Protein AF-A0A2S2P9T4-F1 (afdb_monomer)

Solvent-accessible surface area (backbone atoms only — not comparable to full-atom values): 10355 Å² total; per-residue (Å²): 136,84,82,76,78,84,79,80,84,85,66,101,60,76,94,64,85,87,54,81,84,74,54,75,69,66,64,43,28,42,32,41,39,32,54,39,72,50,50,90,83,42,81,60,51,51,54,50,52,41,50,53,49,50,52,50,52,51,50,48,38,66,74,74,44,70,90,61,71,75,31,76,45,77,42,59,48,75,34,62,81,75,55,80,90,73,77,61,57,67,70,74,70,52,64,92,85,44,64,69,57,49,50,45,45,74,45,49,50,47,65,51,54,38,49,73,30,46,78,43,22,46,53,51,47,49,32,38,52,51,49,53,52,50,56,49,50,60,48,46,71,75,42,72,98,62,81,55,48,81,47,80,47,52,35,71,57,27,36,53,50,51,49,28,62,75,71,68,59,74,64,102

Structure (mmCIF, N/CA/C/O backbone):
data_AF-A0A2S2P9T4-F1
#
_entry.id   AF-A0A2S2P9T4-F1
#
loop_
_atom_site.group_PDB
_atom_site.id
_atom_site.type_symbol
_atom_site.label_atom_id
_atom_site.label_alt_id
_atom_site.label_comp_id
_atom_site.label_asym_id
_atom_site.label_entity_id
_atom_site.label_seq_id
_atom_site.pdbx_PDB_ins_code
_atom_site.Cartn_x
_atom_site.Cartn_y
_atom_site.Cartn_z
_atom_site.occupancy
_atom_site.B_iso_or_equiv
_atom_site.auth_seq_id
_atom_site.auth_comp_id
_atom_site.auth_asym_id
_atom_site.auth_atom_id
_atom_site.pdbx_PDB_model_num
ATOM 1 N N . MET A 1 1 ? 18.310 24.431 56.015 1.00 38.72 1 MET A N 1
ATOM 2 C CA . MET A 1 1 ? 17.891 23.059 55.662 1.00 38.72 1 MET A CA 1
ATOM 3 C C . MET A 1 1 ? 16.984 23.167 54.445 1.00 38.72 1 MET A C 1
ATOM 5 O O . MET A 1 1 ? 15.869 23.649 54.578 1.00 38.72 1 MET A O 1
ATOM 9 N N . VAL A 1 2 ? 17.510 22.889 53.250 1.00 37.22 2 VAL A N 1
ATOM 10 C CA . VAL A 1 2 ? 16.774 23.024 51.981 1.00 37.22 2 VAL A CA 1
ATOM 11 C C . VAL A 1 2 ? 15.954 21.752 51.776 1.00 37.22 2 VAL A C 1
ATOM 13 O O . VAL A 1 2 ? 16.511 20.658 51.786 1.00 37.22 2 VAL A O 1
ATOM 16 N N . ILE A 1 3 ? 14.636 21.895 51.643 1.00 44.72 3 ILE A N 1
ATOM 17 C CA . ILE A 1 3 ? 13.719 20.789 51.351 1.00 44.72 3 ILE A CA 1
ATOM 18 C C . ILE A 1 3 ? 13.932 20.402 49.884 1.00 44.72 3 ILE A C 1
ATOM 20 O O . ILE A 1 3 ? 13.685 21.203 48.984 1.00 44.72 3 ILE A O 1
ATOM 24 N N . LEU A 1 4 ? 14.443 19.192 49.649 1.00 46.94 4 LEU A N 1
ATOM 25 C CA . LEU A 1 4 ? 14.606 18.630 48.311 1.00 46.94 4 LEU A CA 1
ATOM 26 C C . LEU A 1 4 ? 13.230 18.391 47.675 1.00 46.94 4 LEU A C 1
ATOM 28 O O . LEU A 1 4 ? 12.323 17.852 48.308 1.00 46.94 4 LEU A O 1
ATOM 32 N N . ALA A 1 5 ? 13.101 18.807 46.415 1.00 60.59 5 ALA A N 1
ATOM 33 C CA . ALA A 1 5 ? 11.922 18.613 45.584 1.00 60.59 5 ALA A CA 1
ATOM 34 C C . ALA A 1 5 ? 11.509 17.132 45.543 1.00 60.59 5 ALA A C 1
ATOM 36 O O . ALA A 1 5 ? 12.339 16.249 45.322 1.00 60.59 5 ALA A O 1
ATOM 37 N N . ALA A 1 6 ? 10.217 16.876 45.751 1.00 64.06 6 ALA A N 1
ATOM 38 C CA . ALA A 1 6 ? 9.628 15.547 45.689 1.00 64.06 6 ALA A CA 1
ATOM 39 C C . ALA A 1 6 ? 9.905 14.897 44.322 1.00 64.06 6 ALA A C 1
ATOM 41 O O . ALA A 1 6 ? 9.429 15.362 43.287 1.00 64.06 6 ALA A O 1
ATOM 42 N N . GLY A 1 7 ? 10.686 13.816 44.316 1.00 66.56 7 GLY A N 1
ATOM 43 C CA . GLY A 1 7 ? 10.846 12.971 43.137 1.00 66.56 7 GLY A CA 1
ATOM 44 C C . GLY A 1 7 ? 9.541 12.231 42.844 1.00 66.56 7 GLY A C 1
ATOM 45 O O . GLY A 1 7 ? 8.973 11.594 43.730 1.00 66.56 7 GLY A O 1
ATOM 46 N N . TYR A 1 8 ? 9.052 12.299 41.606 1.00 71.12 8 TYR A N 1
ATOM 47 C CA . TYR A 1 8 ? 7.880 11.529 41.190 1.00 71.12 8 TYR A CA 1
ATOM 48 C C . TYR A 1 8 ? 8.274 10.080 40.891 1.00 71.12 8 TYR A C 1
ATOM 50 O O . TYR A 1 8 ? 9.220 9.815 40.148 1.00 71.12 8 TYR A O 1
ATOM 58 N N . LYS A 1 9 ? 7.518 9.126 41.445 1.00 75.81 9 LYS A N 1
ATOM 59 C CA . LYS A 1 9 ? 7.684 7.696 41.163 1.00 75.81 9 LYS A CA 1
ATOM 60 C C . LYS A 1 9 ? 7.318 7.418 39.703 1.00 75.81 9 LYS A C 1
ATOM 62 O O . LYS A 1 9 ? 6.157 7.538 39.318 1.00 75.81 9 LYS A O 1
ATOM 67 N N . LEU A 1 10 ? 8.303 7.024 38.900 1.00 70.69 10 LEU A N 1
ATOM 68 C CA . LEU A 1 10 ? 8.067 6.506 37.555 1.00 70.69 10 LEU A CA 1
ATOM 69 C C . LEU A 1 10 ? 7.437 5.115 37.669 1.00 70.69 10 LEU A C 1
ATOM 71 O O . LEU A 1 10 ? 7.992 4.224 38.312 1.00 70.69 10 LEU A O 1
ATOM 75 N N . ILE A 1 11 ? 6.274 4.930 37.052 1.00 75.62 11 ILE A N 1
ATOM 76 C CA . ILE A 1 11 ? 5.590 3.637 36.976 1.00 75.62 11 ILE A CA 1
ATOM 77 C C . ILE A 1 11 ? 5.685 3.175 35.521 1.00 75.62 11 ILE A C 1
ATOM 79 O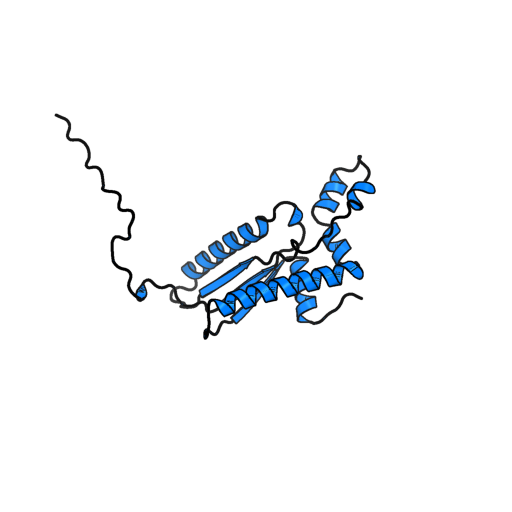 O . ILE A 1 11 ? 5.312 3.915 34.615 1.00 75.62 11 ILE A O 1
ATOM 83 N N . ARG A 1 12 ? 6.198 1.960 35.292 1.00 75.31 12 ARG A N 1
ATOM 84 C CA . ARG A 1 12 ? 6.285 1.319 33.963 1.00 75.31 12 ARG A CA 1
ATOM 85 C C . ARG A 1 12 ? 4.977 0.612 33.563 1.00 75.31 12 ARG A C 1
ATOM 87 O O . ARG A 1 12 ? 5.012 -0.392 32.862 1.00 75.31 12 ARG A O 1
ATOM 94 N N . SER A 1 13 ? 3.840 1.132 34.016 1.00 77.19 13 SER A N 1
ATOM 95 C CA . SER A 1 13 ? 2.514 0.550 33.796 1.00 77.19 13 SER A CA 1
ATOM 96 C C . SER A 1 13 ? 1.479 1.653 33.605 1.00 77.19 13 SER A C 1
ATOM 98 O O . SER A 1 13 ? 1.686 2.791 34.039 1.00 77.19 13 SER A O 1
ATOM 100 N N . TYR A 1 14 ? 0.356 1.311 32.974 1.00 76.94 14 TYR A N 1
ATOM 101 C CA . TYR A 1 14 ? -0.803 2.196 32.907 1.00 76.94 14 TYR A CA 1
ATOM 102 C C . TYR A 1 14 ? -1.340 2.470 34.316 1.00 76.94 14 TYR A C 1
ATOM 104 O O . TYR A 1 14 ? -1.278 1.616 35.198 1.00 76.94 14 TYR A O 1
ATOM 112 N N . LYS A 1 15 ? -1.817 3.698 34.543 1.00 81.12 15 LYS A N 1
ATOM 113 C CA . LYS A 1 15 ? -2.322 4.136 35.856 1.00 81.12 15 LYS A CA 1
ATOM 114 C C . LYS A 1 15 ? -3.704 3.569 36.186 1.00 81.12 15 LYS A C 1
ATOM 116 O O . LYS A 1 15 ? -4.113 3.628 37.339 1.00 81.12 15 LYS A O 1
ATOM 121 N N . THR A 1 16 ? -4.413 3.084 35.176 1.00 85.94 16 THR A N 1
ATOM 122 C CA . THR A 1 16 ? -5.783 2.582 35.251 1.00 85.94 16 THR A CA 1
ATOM 123 C C . THR A 1 16 ? -5.883 1.305 34.435 1.00 85.94 16 THR A C 1
ATOM 125 O O . THR A 1 16 ? -5.179 1.161 33.431 1.00 85.94 16 THR A O 1
ATOM 128 N N . ASP A 1 17 ? -6.765 0.408 34.862 1.00 87.88 17 ASP A N 1
ATOM 129 C CA . ASP A 1 17 ? -7.081 -0.796 34.104 1.00 87.88 17 ASP A CA 1
ATOM 130 C C . ASP A 1 17 ? -7.744 -0.425 32.776 1.00 87.88 17 ASP A C 1
ATOM 132 O O . ASP A 1 17 ? -8.543 0.514 32.702 1.00 87.88 17 ASP A O 1
ATOM 136 N N . ALA A 1 18 ? -7.386 -1.162 31.727 1.00 86.56 18 ALA A N 1
ATOM 137 C CA . ALA A 1 18 ? -8.001 -1.004 30.421 1.00 86.56 18 ALA A CA 1
ATOM 138 C C . ALA A 1 18 ? -9.434 -1.556 30.443 1.00 86.56 18 ALA A C 1
ATOM 140 O O . ALA A 1 18 ? -9.707 -2.587 31.059 1.00 86.56 18 ALA A O 1
ATOM 141 N N . ASN A 1 19 ? -10.341 -0.892 29.740 1.00 89.44 19 ASN A N 1
ATOM 142 C CA . ASN A 1 19 ? -11.707 -1.347 29.508 1.00 89.44 19 ASN A CA 1
ATOM 143 C C . ASN A 1 19 ? -12.010 -1.382 28.001 1.00 89.44 19 ASN A C 1
ATOM 145 O O . ASN A 1 19 ? -11.242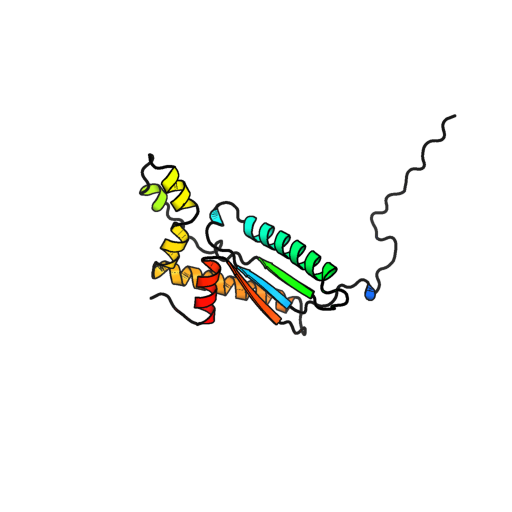 -0.876 27.185 1.00 89.44 19 ASN A O 1
ATOM 149 N N . GLU A 1 20 ? -13.143 -1.968 27.609 1.00 82.81 20 GLU A N 1
ATOM 150 C CA . GLU A 1 20 ? -13.497 -2.131 26.189 1.00 82.81 20 GLU A CA 1
ATOM 151 C C . GLU A 1 20 ? -13.568 -0.810 25.410 1.00 82.81 20 GLU A C 1
ATOM 153 O O . GLU A 1 20 ? -13.294 -0.792 24.211 1.00 82.81 20 GLU A O 1
ATOM 158 N N . LYS A 1 21 ? -13.867 0.312 26.078 1.00 82.38 21 LYS A N 1
ATOM 159 C CA . LYS A 1 21 ? -13.939 1.636 25.441 1.00 82.38 21 LYS A CA 1
ATOM 160 C C . LYS A 1 21 ? -12.564 2.206 25.089 1.00 82.38 21 LYS A C 1
ATOM 162 O O . LYS A 1 21 ? -12.498 3.173 24.337 1.00 82.38 21 LYS A O 1
ATOM 167 N N . ASP A 1 22 ? -11.483 1.618 25.605 1.00 85.12 22 ASP A N 1
ATOM 168 C CA . ASP A 1 22 ? -10.113 1.999 25.248 1.00 85.12 22 ASP A CA 1
ATOM 169 C C . ASP A 1 22 ? -9.687 1.398 23.896 1.00 85.12 22 ASP A C 1
ATOM 171 O O . ASP A 1 22 ? -8.663 1.791 23.326 1.00 85.12 22 ASP A O 1
ATOM 175 N N . LYS A 1 23 ? -10.469 0.449 23.356 1.00 85.69 23 LYS A N 1
ATOM 176 C CA . LYS A 1 23 ? -10.234 -0.135 22.035 1.00 85.69 23 LYS A CA 1
ATOM 177 C C . LYS A 1 23 ? -10.490 0.918 20.952 1.00 85.69 23 LYS A C 1
ATOM 179 O O . LYS A 1 23 ? -11.491 1.628 20.959 1.00 85.69 23 LYS A O 1
ATOM 184 N N . LEU A 1 24 ? -9.596 0.981 19.966 1.00 85.69 24 LEU A N 1
ATOM 185 C CA . LEU A 1 24 ? -9.861 1.720 18.733 1.00 85.69 24 LEU A CA 1
ATOM 186 C C . LEU A 1 24 ? -11.011 1.067 17.962 1.00 85.69 24 LEU A C 1
ATOM 188 O O . LEU A 1 24 ? -11.132 -0.158 17.947 1.00 85.69 24 LEU A O 1
ATOM 192 N N . ASN A 1 25 ? -11.772 1.879 17.232 1.00 88.44 25 ASN A N 1
ATOM 193 C CA . ASN A 1 25 ? -12.772 1.368 16.299 1.00 88.44 25 ASN A CA 1
ATOM 194 C C . ASN A 1 25 ? -12.161 0.362 15.317 1.00 88.44 25 ASN A C 1
ATOM 196 O O . ASN A 1 25 ? -10.980 0.461 14.936 1.00 88.44 25 ASN A O 1
ATOM 200 N N . ASP A 1 26 ? -12.995 -0.575 14.879 1.00 90.56 26 ASP A N 1
ATOM 201 C CA . ASP A 1 26 ? -12.604 -1.561 13.884 1.00 90.56 26 ASP A CA 1
ATOM 202 C C . ASP A 1 26 ? -12.276 -0.895 12.543 1.00 90.56 26 ASP A C 1
ATOM 204 O O . ASP A 1 26 ? -12.715 0.214 12.217 1.00 90.56 26 ASP A O 1
ATOM 208 N N . ILE A 1 27 ? -11.415 -1.552 11.770 1.00 93.50 27 ILE A N 1
ATOM 209 C CA . ILE A 1 27 ? -10.879 -0.987 10.534 1.00 93.50 27 ILE A CA 1
ATOM 210 C C . ILE A 1 27 ? -11.937 -1.106 9.449 1.00 93.50 27 ILE A C 1
ATOM 212 O O . ILE A 1 27 ? -12.232 -2.182 8.959 1.00 93.50 27 ILE A O 1
ATOM 216 N N . THR A 1 28 ? -12.502 0.018 9.042 1.00 94.88 28 THR A N 1
ATOM 217 C CA . THR A 1 28 ? -13.550 0.045 8.011 1.00 94.88 28 THR A CA 1
ATOM 218 C C . THR A 1 28 ? -12.995 0.071 6.583 1.00 94.88 28 THR A C 1
ATOM 220 O O . THR A 1 28 ? -13.712 -0.258 5.640 1.00 94.88 28 THR A O 1
ATOM 223 N N . HIS A 1 29 ? -11.746 0.518 6.408 1.00 96.12 29 HIS A N 1
ATOM 224 C CA . HIS A 1 29 ? -11.132 0.727 5.097 1.00 96.12 29 HIS A CA 1
ATOM 225 C C . HIS A 1 29 ? -9.643 0.364 5.124 1.00 96.12 29 HIS A C 1
ATOM 227 O O . HIS A 1 29 ? -8.893 0.854 5.968 1.00 96.12 29 HIS A O 1
ATOM 233 N N . LEU A 1 30 ? -9.210 -0.445 4.167 1.00 96.88 30 LEU A N 1
ATOM 234 C CA . LEU A 1 30 ? -7.816 -0.757 3.887 1.00 96.88 30 LEU A CA 1
ATOM 235 C C . LEU A 1 30 ? -7.375 0.008 2.637 1.00 96.88 30 LEU A C 1
ATOM 237 O O . LEU A 1 30 ? -8.029 -0.059 1.598 1.00 96.88 30 LEU A O 1
ATOM 241 N N . VAL A 1 31 ? -6.270 0.742 2.732 1.00 97.88 31 VAL A N 1
ATOM 242 C CA . VAL A 1 31 ? -5.734 1.549 1.634 1.00 97.88 31 VAL A CA 1
ATOM 243 C C . VAL A 1 31 ? -4.296 1.139 1.339 1.00 97.88 31 VAL A C 1
ATOM 245 O O . VAL A 1 31 ? -3.408 1.278 2.182 1.00 97.88 31 VAL A O 1
ATOM 248 N N . PHE A 1 32 ? -4.056 0.671 0.120 1.00 97.81 32 PHE A N 1
ATOM 249 C CA . PHE A 1 32 ? -2.725 0.340 -0.378 1.00 97.81 32 PHE A CA 1
ATOM 250 C C . PHE A 1 32 ? -2.081 1.562 -1.035 1.00 97.81 32 PHE A C 1
ATOM 252 O O . PHE A 1 32 ? -2.640 2.120 -1.978 1.00 97.81 32 PHE A O 1
ATOM 259 N N . LEU A 1 33 ? -0.912 1.983 -0.544 1.00 96.12 33 LEU A N 1
ATOM 260 C CA . LEU A 1 33 ? -0.131 3.081 -1.113 1.00 96.12 33 LEU A CA 1
ATOM 261 C C . LEU A 1 33 ? 0.976 2.540 -2.007 1.00 96.12 33 LEU A C 1
ATOM 263 O O . LEU A 1 33 ? 1.982 2.017 -1.527 1.00 96.12 33 LEU A O 1
ATOM 267 N N . ILE A 1 34 ? 0.805 2.732 -3.307 1.00 94.50 34 ILE A N 1
ATOM 268 C CA . ILE A 1 34 ? 1.719 2.255 -4.336 1.00 94.50 34 ILE A CA 1
ATOM 269 C C . ILE A 1 34 ? 2.599 3.421 -4.775 1.00 94.50 34 ILE A C 1
ATOM 271 O O . ILE A 1 34 ? 2.130 4.434 -5.308 1.00 94.50 34 ILE A O 1
ATOM 275 N N . HIS A 1 35 ? 3.898 3.293 -4.522 1.00 89.50 35 HIS A N 1
ATOM 276 C CA . HIS A 1 35 ? 4.862 4.313 -4.908 1.00 89.50 35 HIS A CA 1
ATOM 277 C C . HIS A 1 35 ? 5.114 4.324 -6.422 1.00 89.50 35 HIS A C 1
ATOM 279 O O . HIS A 1 35 ? 4.938 3.323 -7.117 1.00 89.50 35 HIS A O 1
ATOM 285 N N . GLY A 1 36 ? 5.585 5.472 -6.911 1.00 82.31 36 GLY A N 1
ATOM 286 C CA . GLY A 1 36 ? 6.099 5.622 -8.271 1.00 82.31 36 GLY A CA 1
ATOM 287 C C . GLY A 1 36 ? 7.574 5.241 -8.394 1.00 82.31 36 GLY A C 1
ATOM 288 O O . GLY A 1 36 ? 8.130 4.525 -7.567 1.00 82.31 36 GLY A O 1
ATOM 289 N N . ILE A 1 37 ? 8.225 5.763 -9.425 1.00 70.50 37 ILE A N 1
ATOM 290 C CA . ILE A 1 37 ? 9.627 5.482 -9.748 1.00 70.50 37 ILE A CA 1
ATOM 291 C C . ILE A 1 37 ? 10.604 6.137 -8.756 1.00 70.50 37 ILE A C 1
ATOM 293 O O . ILE A 1 37 ? 10.292 7.165 -8.155 1.00 70.50 37 ILE A O 1
ATOM 297 N N . GLY A 1 38 ? 11.815 5.581 -8.622 1.00 59.03 38 GLY A N 1
ATOM 298 C CA . GLY A 1 38 ? 12.935 6.252 -7.945 1.00 59.03 38 GLY A CA 1
ATOM 299 C C . GLY A 1 38 ? 13.059 5.920 -6.461 1.00 59.03 38 GLY A C 1
ATOM 300 O O . GLY A 1 38 ? 13.772 6.589 -5.705 1.00 59.03 38 GLY A O 1
ATOM 301 N N . HIS A 1 39 ? 12.391 4.845 -6.043 1.00 54.22 39 HIS A N 1
ATOM 302 C CA . HIS A 1 39 ? 12.479 4.306 -4.689 1.00 54.22 39 HIS A CA 1
ATOM 303 C C . HIS A 1 39 ? 13.841 3.644 -4.396 1.00 54.22 39 HIS A C 1
ATOM 305 O O . HIS A 1 39 ? 14.239 3.554 -3.239 1.00 54.22 39 HIS A O 1
ATOM 311 N N . LYS A 1 40 ? 14.622 3.318 -5.444 1.00 52.28 40 LYS A N 1
ATOM 312 C CA . LYS A 1 40 ? 15.949 2.659 -5.390 1.00 52.28 40 LYS A CA 1
ATOM 313 C C . LYS A 1 40 ? 16.977 3.352 -4.475 1.00 52.28 40 LYS A C 1
ATOM 315 O O . LYS A 1 40 ? 17.956 2.734 -4.079 1.00 52.28 40 LYS A O 1
ATOM 320 N N . ILE A 1 41 ? 16.774 4.631 -4.144 1.00 49.88 41 ILE A N 1
ATOM 321 C CA . ILE A 1 41 ? 17.710 5.420 -3.324 1.00 49.88 41 ILE A CA 1
ATOM 322 C C . ILE A 1 41 ? 17.447 5.248 -1.815 1.00 49.88 41 ILE A C 1
ATOM 324 O O . ILE A 1 41 ? 18.356 5.481 -1.026 1.00 49.88 41 ILE A O 1
ATOM 328 N N . ASP A 1 42 ? 16.242 4.841 -1.394 1.00 56.12 42 ASP A N 1
ATOM 329 C CA . ASP A 1 42 ? 15.947 4.571 0.020 1.00 56.12 42 ASP A CA 1
ATOM 330 C C . ASP A 1 42 ? 14.621 3.807 0.172 1.00 56.12 42 ASP A C 1
ATOM 332 O O . ASP A 1 42 ? 13.551 4.420 0.138 1.00 56.12 42 ASP A O 1
ATOM 336 N N . ASN A 1 43 ? 14.686 2.490 0.419 1.00 58.16 43 ASN A N 1
ATOM 337 C CA . ASN A 1 43 ? 13.506 1.646 0.661 1.00 58.16 43 ASN A CA 1
ATOM 338 C C . ASN A 1 43 ? 12.601 2.182 1.795 1.00 58.16 43 ASN A C 1
ATOM 340 O O . ASN A 1 43 ? 11.412 1.868 1.860 1.00 58.16 43 ASN A O 1
ATOM 344 N N . LYS A 1 44 ? 13.115 3.064 2.664 1.00 65.12 44 LYS A N 1
ATOM 345 C CA . LYS A 1 44 ? 12.337 3.708 3.728 1.00 65.12 44 LYS A CA 1
ATOM 346 C C . LYS A 1 44 ? 11.456 4.855 3.233 1.00 65.12 44 LYS A C 1
ATOM 348 O O . LYS A 1 44 ? 10.590 5.292 3.988 1.00 65.12 44 LYS A O 1
ATOM 353 N N . LYS A 1 45 ? 11.607 5.341 1.994 1.00 78.00 45 LYS A N 1
ATOM 354 C CA . LYS A 1 45 ? 10.800 6.453 1.455 1.00 78.00 45 LYS A CA 1
ATO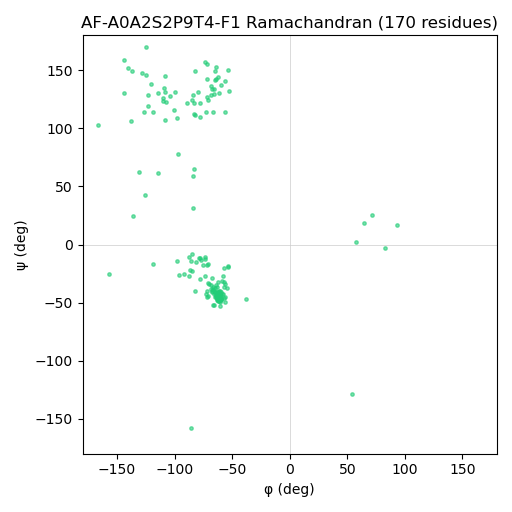M 355 C C . LYS A 1 45 ? 9.309 6.144 1.399 1.00 78.00 45 LYS A C 1
ATOM 357 O O . LYS A 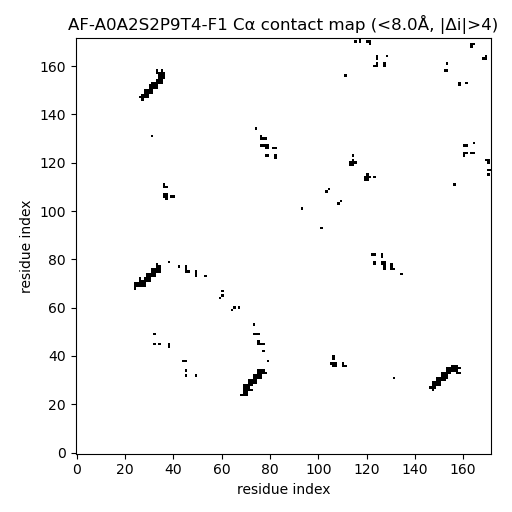1 45 ? 8.542 6.949 1.903 1.00 78.00 45 LYS A O 1
ATOM 362 N N . ILE A 1 46 ? 8.868 5.001 0.869 1.00 86.00 46 ILE A N 1
ATOM 363 C CA . ILE A 1 46 ? 7.441 4.652 0.836 1.00 86.00 4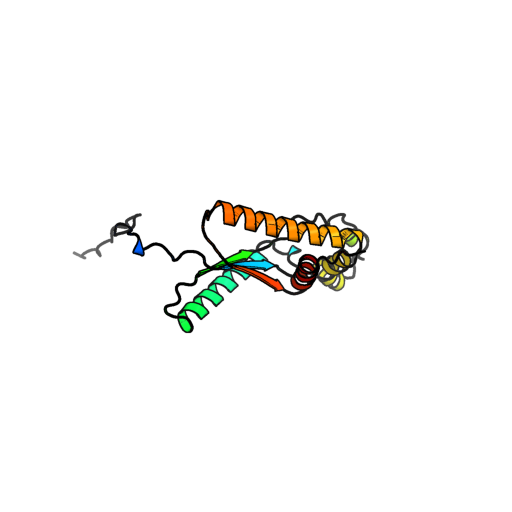6 ILE A CA 1
ATOM 364 C C . ILE A 1 46 ? 6.873 4.458 2.241 1.00 86.00 46 ILE A C 1
ATOM 366 O O . ILE A 1 46 ? 5.772 4.923 2.523 1.00 86.00 46 ILE A O 1
ATOM 370 N N . ILE A 1 47 ? 7.646 3.874 3.158 1.00 88.50 47 ILE A N 1
ATOM 371 C CA . ILE A 1 47 ? 7.251 3.736 4.565 1.00 88.50 47 ILE A CA 1
ATOM 372 C C . ILE A 1 47 ? 7.084 5.123 5.200 1.00 88.50 47 ILE A C 1
ATOM 374 O O . ILE A 1 47 ? 6.054 5.409 5.811 1.00 88.50 47 ILE A O 1
ATOM 378 N N . LYS A 1 48 ? 8.060 6.017 5.005 1.00 88.94 48 LYS A N 1
ATOM 379 C CA . LYS A 1 48 ? 8.027 7.399 5.497 1.00 88.94 48 LYS A CA 1
ATOM 380 C C . LYS A 1 48 ? 6.865 8.189 4.894 1.00 88.94 48 LYS A C 1
ATOM 382 O O . LYS A 1 48 ? 6.117 8.811 5.640 1.00 88.94 48 LYS A O 1
ATOM 387 N N . ASN A 1 49 ? 6.682 8.123 3.579 1.00 88.75 49 ASN A N 1
ATOM 388 C CA . ASN A 1 49 ? 5.594 8.789 2.866 1.00 88.75 49 ASN A CA 1
ATOM 389 C C . ASN A 1 49 ? 4.235 8.279 3.355 1.00 88.75 49 ASN A C 1
ATOM 391 O O . ASN A 1 49 ? 3.328 9.072 3.580 1.00 88.75 49 ASN A O 1
ATOM 395 N N . THR A 1 50 ? 4.111 6.972 3.599 1.00 93.31 50 THR A N 1
ATOM 396 C CA . THR A 1 50 ? 2.886 6.378 4.149 1.00 93.31 50 THR A CA 1
ATOM 397 C C . THR A 1 50 ? 2.625 6.844 5.578 1.00 93.31 50 THR A C 1
ATOM 399 O O . THR A 1 50 ? 1.482 7.128 5.926 1.00 93.31 50 THR A O 1
ATOM 402 N N . SER A 1 51 ? 3.668 6.985 6.403 1.00 93.88 51 SER A N 1
ATOM 403 C CA . SER A 1 51 ? 3.535 7.563 7.745 1.00 93.88 51 SER A CA 1
ATOM 404 C C . SER A 1 51 ? 3.061 9.016 7.689 1.00 93.88 51 SER A C 1
ATOM 406 O O . SER A 1 51 ? 2.107 9.371 8.370 1.00 93.88 51 SER A O 1
ATOM 408 N N . GLN A 1 52 ? 3.671 9.842 6.835 1.00 93.38 52 GLN A N 1
ATOM 409 C CA . GLN A 1 52 ? 3.258 11.237 6.652 1.00 93.38 52 GLN A CA 1
ATOM 410 C C . GLN A 1 52 ? 1.819 11.334 6.135 1.00 93.38 52 GLN A C 1
ATOM 412 O O . GLN A 1 52 ? 1.045 12.169 6.598 1.00 93.38 52 GLN A O 1
ATOM 417 N N . PHE A 1 53 ? 1.434 10.446 5.217 1.00 94.00 53 PHE A N 1
ATOM 418 C CA . PHE A 1 53 ? 0.069 10.375 4.714 1.00 94.00 53 PHE A CA 1
ATOM 419 C C . PHE A 1 53 ? -0.929 10.011 5.820 1.00 94.00 53 PHE A C 1
ATOM 421 O O . PHE A 1 53 ? -1.964 10.664 5.947 1.00 94.00 53 PHE A O 1
ATOM 428 N N . ARG A 1 54 ? -0.596 9.033 6.678 1.00 95.75 54 ARG A N 1
ATOM 429 C CA . ARG A 1 54 ? -1.390 8.702 7.873 1.00 95.75 54 ARG A CA 1
ATOM 430 C C . ARG A 1 54 ? -1.584 9.907 8.782 1.00 95.75 54 ARG A C 1
ATOM 432 O O . ARG A 1 54 ? -2.708 10.149 9.218 1.00 95.75 54 ARG A O 1
ATOM 439 N N . ASP A 1 55 ? -0.525 10.668 9.040 1.00 95.81 55 ASP A N 1
ATOM 440 C CA . ASP A 1 55 ? -0.595 11.859 9.890 1.00 95.81 55 ASP A CA 1
ATOM 441 C C . ASP A 1 55 ? -1.505 12.933 9.278 1.00 95.81 55 ASP A C 1
ATOM 443 O O . ASP A 1 55 ? -2.358 13.494 9.971 1.00 95.81 55 ASP A O 1
ATOM 447 N N . CYS A 1 56 ? -1.405 13.160 7.963 1.00 95.69 56 CYS A N 1
ATOM 448 C CA . CYS A 1 56 ? -2.301 14.058 7.236 1.00 95.69 56 CYS A CA 1
ATOM 449 C C . CYS A 1 56 ? -3.763 13.603 7.318 1.00 95.69 56 CYS A C 1
ATOM 451 O O . CYS A 1 56 ? -4.629 14.404 7.670 1.00 95.69 56 CYS A O 1
ATOM 453 N N . VAL A 1 57 ? -4.059 12.328 7.047 1.00 94.44 57 VAL A N 1
ATOM 454 C CA . VAL A 1 57 ? -5.430 11.798 7.123 1.00 94.44 57 VAL A CA 1
ATOM 455 C C . VAL A 1 57 ? -5.974 11.892 8.546 1.00 94.44 57 VAL A C 1
ATOM 457 O O . VAL A 1 57 ? -7.122 12.290 8.739 1.00 94.44 57 VAL A O 1
ATOM 460 N N . LYS A 1 58 ? -5.154 11.591 9.559 1.00 93.12 58 LYS A N 1
ATOM 461 C CA . LYS A 1 58 ? -5.534 11.720 10.970 1.00 93.12 58 LYS A CA 1
ATOM 462 C C . LYS A 1 58 ? -5.881 13.166 11.324 1.00 93.12 58 LYS A C 1
ATOM 464 O O . LYS A 1 58 ? -6.894 13.404 11.984 1.00 93.12 58 LYS A O 1
ATOM 469 N N . TRP A 1 59 ? -5.083 14.125 10.857 1.00 95.44 59 TRP A N 1
ATOM 470 C CA . TRP A 1 59 ? -5.358 15.549 11.037 1.00 95.44 59 TRP A CA 1
ATOM 471 C C . TRP A 1 59 ? -6.658 15.977 10.339 1.00 95.44 59 TRP A C 1
ATOM 473 O O . TRP A 1 59 ? -7.497 16.626 10.966 1.00 95.44 59 TRP A O 1
ATOM 483 N N . ILE A 1 60 ? -6.874 15.558 9.085 1.00 94.69 60 ILE A N 1
ATOM 484 C CA . ILE A 1 60 ? -8.107 15.841 8.328 1.00 94.69 60 ILE A CA 1
ATOM 485 C C . ILE A 1 60 ? -9.325 15.257 9.050 1.00 94.69 60 ILE A C 1
ATOM 487 O O . ILE A 1 60 ? -10.311 15.966 9.248 1.00 94.69 60 ILE A O 1
ATOM 491 N N 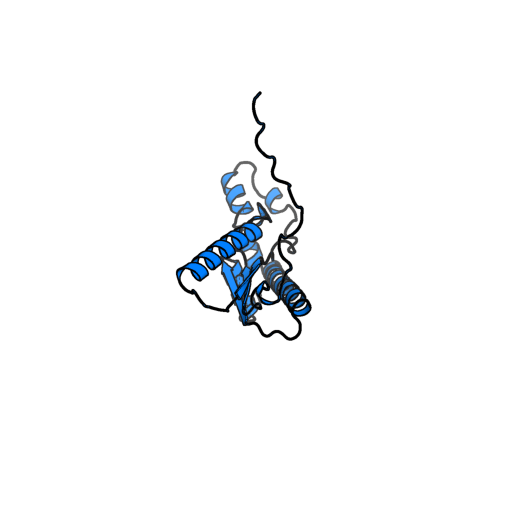. LYS A 1 61 ? -9.248 13.995 9.494 1.00 93.38 61 LYS A N 1
ATOM 492 C CA . LYS A 1 61 ? -10.318 13.327 10.246 1.00 93.38 61 LYS A CA 1
ATOM 493 C C . LYS A 1 61 ? -10.681 14.119 11.501 1.00 93.38 61 LYS A C 1
ATOM 495 O O . LYS A 1 61 ? -11.852 14.409 11.719 1.00 93.38 61 LYS A O 1
ATOM 500 N N . HIS A 1 62 ? -9.685 14.514 12.295 1.00 91.94 62 HIS A N 1
ATOM 501 C CA . HIS A 1 62 ? -9.909 15.280 13.522 1.00 91.94 62 HIS A CA 1
ATOM 502 C C . HIS A 1 62 ? -10.506 16.671 13.259 1.00 91.94 62 HIS A C 1
ATOM 504 O O . HIS A 1 62 ? -11.292 17.173 14.061 1.00 91.94 62 HIS A O 1
ATOM 510 N N . LYS A 1 63 ? -10.124 17.319 12.154 1.00 96.25 63 LYS A N 1
ATOM 511 C CA . LYS A 1 63 ? -10.564 18.683 11.846 1.00 96.25 63 LYS A CA 1
ATOM 512 C C . LYS A 1 63 ? -11.946 18.745 11.195 1.00 96.25 63 LYS A C 1
ATOM 514 O O . LYS A 1 63 ? -12.709 19.646 11.522 1.00 96.25 63 LYS A O 1
ATOM 519 N N . TYR A 1 64 ? -12.251 17.826 10.281 1.00 96.31 64 TYR A N 1
ATOM 520 C CA . TYR A 1 64 ? -13.424 17.927 9.404 1.00 96.31 64 TYR A CA 1
ATOM 521 C C . TYR A 1 64 ? -14.436 16.788 9.565 1.00 96.31 64 TYR A C 1
ATOM 523 O O . TYR A 1 64 ? -15.577 16.941 9.148 1.00 96.31 64 TYR A O 1
ATOM 531 N N . PHE A 1 65 ? -14.052 15.665 10.178 1.00 93.06 65 PHE A N 1
ATOM 532 C CA . PHE A 1 65 ? -14.895 14.468 10.295 1.00 93.06 65 PHE A CA 1
ATOM 533 C C . PHE A 1 65 ? -15.029 14.018 11.754 1.00 93.06 65 PHE A C 1
ATOM 535 O O . PHE A 1 65 ? -14.925 12.833 12.076 1.00 93.06 65 PHE A O 1
ATOM 542 N N . GLN A 1 66 ? -15.226 14.973 12.664 1.00 88.50 66 GLN A N 1
ATOM 543 C CA . GLN A 1 66 ? -15.452 14.672 14.078 1.00 88.50 66 GLN A CA 1
ATOM 544 C C . GLN A 1 66 ? -16.698 13.792 14.244 1.00 88.50 66 GLN A C 1
ATOM 546 O O . GLN A 1 66 ? -17.707 14.003 13.578 1.00 88.50 66 GLN A O 1
ATOM 551 N N . GLY A 1 67 ? -16.608 12.781 15.109 1.00 86.75 67 GLY A N 1
ATOM 552 C CA . GLY A 1 67 ? -17.696 11.826 15.345 1.00 86.75 67 GLY A CA 1
ATOM 553 C C . GLY A 1 67 ? -17.788 10.672 14.340 1.00 86.75 67 GLY A C 1
ATOM 554 O O . GLY A 1 67 ? -18.610 9.787 14.541 1.00 86.75 67 GLY A O 1
ATOM 555 N N . THR A 1 68 ? -16.947 10.618 13.295 1.00 90.31 68 THR A N 1
ATOM 556 C CA . THR A 1 68 ? -16.918 9.433 12.422 1.00 90.31 68 THR A CA 1
ATOM 557 C C . THR A 1 68 ? -16.275 8.239 13.122 1.00 90.31 68 THR A C 1
ATOM 559 O O . THR A 1 68 ? -15.125 8.295 13.582 1.00 90.31 68 THR A O 1
ATOM 562 N N . GLU A 1 69 ? -16.993 7.119 13.127 1.00 89.75 69 GLU A N 1
ATOM 563 C CA . GLU A 1 69 ? -16.450 5.852 13.602 1.00 89.75 69 GLU A CA 1
ATOM 564 C C . GLU A 1 69 ? -15.515 5.193 12.580 1.00 89.75 69 GLU A C 1
ATOM 566 O O . GLU A 1 69 ? -14.733 4.314 12.940 1.00 89.75 69 GLU A O 1
ATOM 571 N N . GLN A 1 70 ? -15.512 5.675 11.331 1.00 91.12 70 GLN A N 1
ATOM 572 C CA . GLN A 1 70 ? -14.696 5.122 10.256 1.00 91.12 70 GLN A CA 1
ATOM 573 C C . GLN A 1 70 ? -13.204 5.219 10.571 1.00 91.12 70 GLN A C 1
ATOM 575 O O . GLN A 1 70 ? -12.670 6.283 10.909 1.00 91.12 70 GLN A O 1
ATOM 580 N N . ARG A 1 71 ? -12.505 4.103 10.401 1.00 91.94 71 ARG A N 1
ATOM 581 C CA . ARG A 1 71 ? -11.052 3.998 10.520 1.00 91.94 71 ARG A CA 1
ATOM 582 C C . ARG A 1 71 ? -10.477 3.437 9.229 1.00 91.94 71 ARG A C 1
ATOM 584 O O . ARG A 1 71 ? -10.946 2.404 8.749 1.00 91.94 71 ARG A O 1
ATOM 591 N N . ALA A 1 72 ? -9.482 4.133 8.690 1.00 94.38 72 ALA A N 1
ATOM 592 C CA . ALA A 1 72 ? -8.726 3.708 7.524 1.00 94.38 72 ALA A CA 1
ATOM 593 C C . ALA A 1 72 ? -7.308 3.307 7.944 1.00 94.38 72 ALA A C 1
ATOM 595 O O . ALA A 1 72 ? -6.669 4.034 8.707 1.00 94.38 72 ALA A O 1
ATOM 596 N N . GLU A 1 73 ? -6.830 2.178 7.434 1.00 95.38 73 GLU A N 1
ATOM 597 C CA . GLU A 1 73 ? -5.446 1.734 7.571 1.00 95.38 73 GLU A CA 1
ATOM 598 C C . GLU A 1 73 ? -4.704 1.840 6.246 1.00 95.38 73 GLU A C 1
ATOM 600 O O . GLU A 1 73 ? -5.271 1.622 5.180 1.00 95.38 73 GLU A O 1
ATOM 605 N N . PHE A 1 74 ? -3.420 2.179 6.327 1.00 96.81 74 PHE A N 1
ATOM 606 C CA . PHE A 1 74 ? -2.612 2.564 5.173 1.00 96.81 74 PHE A CA 1
ATOM 607 C C . PHE A 1 74 ? -1.343 1.722 5.105 1.00 96.81 74 PHE A C 1
ATOM 609 O O . PHE A 1 74 ? -0.465 1.840 5.975 1.00 96.81 74 PHE A O 1
ATOM 616 N N . PHE A 1 75 ? -1.243 0.903 4.062 1.00 96.25 75 PHE A N 1
ATOM 617 C CA . PHE A 1 75 ? -0.158 -0.049 3.859 1.00 96.25 75 PHE A CA 1
ATOM 618 C C . PHE A 1 75 ? 0.760 0.422 2.728 1.00 96.25 75 PHE A C 1
ATOM 620 O O . PHE A 1 75 ? 0.279 0.623 1.613 1.00 96.25 75 PHE A O 1
ATOM 627 N N . PRO A 1 76 ? 2.067 0.608 2.989 1.00 94.81 76 PRO A N 1
ATOM 628 C CA . PRO A 1 76 ? 3.024 0.849 1.920 1.00 94.81 76 PRO A CA 1
ATOM 629 C C . PRO A 1 76 ? 3.157 -0.416 1.066 1.00 94.81 76 PRO A C 1
ATOM 631 O O . PRO A 1 76 ? 3.319 -1.503 1.616 1.00 94.81 76 PRO A O 1
ATOM 634 N N . VAL A 1 77 ? 3.130 -0.270 -0.256 1.00 93.69 77 VAL A N 1
ATOM 635 C CA . VAL A 1 77 ? 3.340 -1.373 -1.202 1.00 93.69 77 VAL A CA 1
ATOM 636 C C . VAL A 1 77 ? 4.694 -1.194 -1.871 1.00 93.69 77 VAL A C 1
ATOM 638 O O . VAL A 1 77 ? 4.865 -0.294 -2.695 1.00 93.69 77 VAL A O 1
ATOM 641 N N . ASP A 1 78 ? 5.656 -2.037 -1.500 1.00 89.62 78 ASP A N 1
ATOM 642 C CA . ASP A 1 78 ? 6.997 -2.058 -2.091 1.00 89.62 78 ASP A CA 1
ATOM 643 C C . ASP A 1 78 ? 7.085 -3.139 -3.173 1.00 89.62 78 ASP A C 1
ATOM 645 O O . ASP A 1 78 ? 7.633 -4.225 -2.978 1.00 89.62 78 ASP A O 1
ATOM 649 N N . TRP A 1 79 ? 6.531 -2.816 -4.340 1.00 86.88 79 TRP A N 1
ATOM 650 C CA . TRP A 1 79 ? 6.541 -3.699 -5.505 1.00 86.88 79 TRP A CA 1
ATOM 651 C C . TRP A 1 79 ? 7.920 -3.817 -6.154 1.00 86.88 79 TRP A C 1
ATOM 653 O O . TRP A 1 79 ? 8.159 -4.717 -6.952 1.00 86.88 79 TRP A O 1
ATOM 663 N N . ARG A 1 80 ? 8.843 -2.895 -5.873 1.00 78.50 80 ARG A N 1
ATOM 664 C CA . ARG A 1 80 ? 10.121 -2.825 -6.587 1.00 78.50 80 ARG A CA 1
ATOM 665 C C . ARG A 1 80 ? 11.189 -3.711 -5.956 1.00 78.50 80 ARG A C 1
ATOM 667 O O . ARG A 1 80 ? 12.092 -4.141 -6.675 1.00 78.50 80 ARG A O 1
ATOM 674 N N . SER A 1 81 ? 11.096 -3.966 -4.650 1.00 76.94 81 SER A N 1
ATOM 675 C CA . SER A 1 81 ? 12.049 -4.785 -3.889 1.00 76.94 81 SER A CA 1
ATOM 676 C C . SER A 1 81 ? 12.190 -6.224 -4.401 1.00 76.94 81 SER A C 1
ATOM 678 O O . SER A 1 81 ? 13.281 -6.782 -4.323 1.00 76.94 81 SER A O 1
ATOM 680 N N . GLN A 1 82 ? 11.124 -6.801 -4.964 1.00 68.94 82 GLN A N 1
ATOM 681 C CA . GLN A 1 82 ? 11.127 -8.172 -5.491 1.00 68.94 82 GLN A CA 1
ATOM 682 C C . GLN A 1 82 ? 11.628 -8.259 -6.944 1.00 68.94 82 GLN A C 1
ATOM 684 O O . GLN A 1 82 ? 11.979 -9.339 -7.411 1.00 68.94 82 GLN A O 1
ATOM 689 N N . CYS A 1 83 ? 11.718 -7.129 -7.653 1.00 67.31 83 CYS A N 1
ATOM 690 C CA . CYS A 1 83 ? 12.233 -7.086 -9.016 1.00 67.31 83 CYS A CA 1
ATOM 691 C C . CYS A 1 83 ? 13.769 -7.057 -9.029 1.00 67.31 83 CYS A C 1
ATOM 693 O O . CYS A 1 83 ? 14.394 -6.041 -8.689 1.00 67.31 83 CYS A O 1
ATOM 695 N N . SER A 1 84 ? 14.394 -8.134 -9.499 1.00 58.97 84 SER A N 1
ATOM 696 C CA . SER A 1 84 ? 15.854 -8.245 -9.594 1.00 58.97 84 SER A CA 1
ATOM 697 C C . SER A 1 84 ? 16.381 -7.602 -10.882 1.00 58.97 84 SER A C 1
ATOM 699 O O . SER A 1 84 ? 17.030 -8.248 -11.697 1.00 58.97 84 SER A O 1
ATOM 701 N N . PHE A 1 85 ? 16.125 -6.305 -11.086 1.00 60.16 85 PHE A N 1
ATOM 702 C CA . PHE A 1 85 ? 16.718 -5.556 -12.204 1.00 60.16 85 PHE A CA 1
ATOM 703 C C . PHE A 1 85 ? 18.127 -5.090 -11.834 1.00 60.16 85 PHE A C 1
ATOM 705 O O . PHE A 1 85 ? 18.381 -3.892 -11.646 1.00 60.16 85 PHE A O 1
ATOM 712 N N . ASP A 1 86 ? 19.030 -6.043 -11.645 1.00 52.50 86 ASP A N 1
ATOM 713 C CA . ASP A 1 86 ? 20.443 -5.754 -11.487 1.00 52.50 86 ASP A CA 1
ATOM 714 C C . ASP A 1 86 ? 21.279 -6.752 -12.276 1.00 52.50 86 ASP A C 1
ATOM 716 O O . ASP A 1 86 ? 21.409 -7.922 -11.932 1.00 52.50 86 ASP A O 1
ATOM 720 N N . GLY A 1 87 ? 21.827 -6.262 -13.376 1.00 48.06 87 GLY A N 1
ATOM 721 C CA . GLY A 1 87 ? 22.842 -6.965 -14.137 1.00 48.06 87 GLY A CA 1
ATOM 722 C C . GLY A 1 87 ? 23.969 -6.033 -14.544 1.00 48.06 87 GLY A C 1
ATOM 723 O O . GLY A 1 87 ? 24.550 -6.265 -15.594 1.00 48.06 87 GLY A O 1
ATOM 724 N N . GLY A 1 88 ? 24.215 -4.925 -13.824 1.00 51.47 88 GLY A N 1
ATOM 725 C CA . GLY A 1 88 ? 25.342 -4.016 -14.101 1.00 51.47 88 GLY A CA 1
ATOM 726 C C . GLY A 1 88 ? 25.404 -3.411 -15.517 1.00 51.47 88 GLY A C 1
ATOM 727 O O . GLY A 1 88 ? 26.326 -2.660 -15.817 1.00 51.47 88 GLY A O 1
ATOM 728 N N . LEU A 1 89 ? 24.435 -3.692 -16.395 1.00 52.50 89 LEU A N 1
ATOM 729 C CA . LEU A 1 89 ? 24.503 -3.388 -17.825 1.00 52.50 89 LEU A CA 1
ATOM 730 C C . LEU A 1 89 ? 24.508 -1.878 -18.068 1.00 52.50 89 LEU A C 1
ATOM 732 O O . LEU A 1 89 ? 25.271 -1.375 -18.884 1.00 52.50 89 LEU A O 1
ATOM 736 N N . VAL A 1 90 ? 23.709 -1.137 -17.295 1.00 52.28 90 VAL A N 1
ATOM 737 C CA . VAL A 1 90 ? 23.664 0.329 -17.366 1.00 52.28 90 VAL A CA 1
ATOM 738 C C . VAL A 1 90 ? 24.947 0.957 -16.811 1.00 52.28 90 VAL A C 1
ATOM 740 O O . VAL A 1 90 ? 25.417 1.953 -17.361 1.00 52.28 90 VAL A O 1
ATOM 743 N N . GLU A 1 91 ? 25.573 0.363 -15.789 1.00 51.00 91 GLU A N 1
ATOM 744 C CA . GLU A 1 91 ? 26.891 0.806 -15.307 1.00 51.00 91 GLU A CA 1
ATOM 745 C C . GLU A 1 91 ? 28.003 0.522 -16.322 1.00 51.00 91 GLU A C 1
ATOM 747 O O . GLU A 1 91 ? 28.903 1.347 -16.476 1.00 51.00 91 GLU A O 1
ATOM 752 N N . GLN A 1 92 ? 27.908 -0.588 -17.058 1.00 52.44 92 GLN A N 1
ATOM 753 C CA . GLN A 1 92 ? 28.868 -0.974 -18.092 1.00 52.44 92 GLN A CA 1
ATOM 754 C C . GLN A 1 92 ? 28.793 -0.092 -19.348 1.00 52.44 92 GLN A C 1
ATOM 756 O O . GLN A 1 92 ? 29.823 0.157 -19.969 1.00 52.44 92 GLN A O 1
ATOM 761 N N . ILE A 1 93 ? 27.608 0.411 -19.717 1.00 55.69 93 ILE A N 1
ATOM 762 C CA . ILE A 1 93 ? 27.422 1.218 -20.940 1.00 55.69 93 ILE A CA 1
ATOM 763 C C . ILE A 1 93 ? 27.411 2.735 -20.703 1.00 55.69 93 ILE A C 1
ATOM 765 O O . ILE A 1 93 ? 27.510 3.487 -21.670 1.00 55.69 93 ILE A O 1
ATOM 769 N N . THR A 1 94 ? 27.285 3.221 -19.459 1.00 55.72 94 THR A N 1
ATOM 770 C CA . THR A 1 94 ? 27.216 4.670 -19.178 1.00 55.72 94 THR A CA 1
ATOM 771 C C . THR A 1 94 ? 28.619 5.291 -19.112 1.00 55.72 94 THR A C 1
ATOM 773 O O . THR A 1 94 ? 29.328 5.067 -18.122 1.00 55.72 94 THR A O 1
ATOM 776 N N . PRO A 1 95 ? 29.016 6.163 -20.064 1.00 54.22 95 PRO A N 1
ATOM 777 C CA . PRO A 1 95 ? 30.339 6.787 -20.067 1.00 54.22 95 PRO A CA 1
ATOM 778 C C . PRO A 1 95 ? 30.630 7.536 -18.757 1.00 54.22 95 PRO A C 1
ATOM 780 O O . PRO A 1 95 ? 29.757 8.210 -18.201 1.00 54.22 95 PRO A O 1
ATOM 783 N N . LEU A 1 96 ? 31.873 7.447 -18.269 1.00 56.56 96 LEU A N 1
ATOM 784 C CA . LEU A 1 96 ? 32.327 8.007 -16.980 1.00 56.56 96 LEU A CA 1
ATOM 785 C C . LEU A 1 96 ? 32.103 9.526 -16.842 1.00 56.56 96 LEU A C 1
ATOM 787 O O . LEU A 1 96 ? 32.039 10.061 -15.735 1.00 56.56 96 LEU A O 1
ATOM 791 N N . ASN A 1 97 ? 31.939 10.208 -17.969 1.00 56.12 97 ASN A N 1
ATOM 792 C CA . ASN A 1 97 ? 31.980 11.657 -18.111 1.00 56.12 97 ASN A CA 1
ATOM 793 C C . ASN A 1 97 ? 30.607 12.315 -17.858 1.00 56.12 97 ASN A C 1
ATOM 795 O O . ASN A 1 97 ? 30.521 13.535 -17.762 1.00 56.12 97 ASN A O 1
ATOM 799 N N . LEU A 1 98 ? 29.522 11.533 -17.770 1.00 59.19 98 LEU A N 1
ATOM 800 C CA . LEU A 1 98 ? 28.142 12.037 -17.811 1.00 59.19 98 LEU A CA 1
ATOM 801 C C . LEU A 1 98 ? 27.407 11.822 -16.479 1.00 59.19 98 LEU A C 1
ATOM 803 O O . LEU A 1 98 ? 26.378 11.149 -16.410 1.00 59.19 98 LEU A O 1
ATOM 807 N N . LYS A 1 99 ? 27.925 12.428 -15.400 1.00 60.19 99 LYS A N 1
ATOM 808 C CA . LYS A 1 99 ? 27.361 12.327 -14.035 1.00 60.19 99 LYS A CA 1
ATOM 809 C C . LYS A 1 99 ? 25.875 12.711 -13.954 1.00 60.19 99 LYS A C 1
ATOM 811 O O . LYS A 1 99 ? 25.127 12.051 -13.240 1.00 60.19 99 LYS A O 1
ATOM 816 N N . ASN A 1 100 ? 25.437 13.715 -14.716 1.00 54.44 100 ASN A N 1
ATOM 817 C CA . ASN A 1 100 ? 24.046 14.188 -14.702 1.00 54.44 100 ASN A CA 1
ATOM 818 C C . ASN A 1 100 ? 23.087 13.195 -15.379 1.00 54.44 100 ASN A C 1
ATOM 820 O O . ASN A 1 100 ? 22.008 12.925 -14.862 1.00 54.44 100 ASN A O 1
ATOM 824 N N . ILE A 1 101 ? 23.505 12.581 -16.491 1.00 57.53 101 ILE A N 1
ATOM 825 C CA . ILE A 1 101 ? 22.726 11.527 -17.161 1.00 57.53 101 ILE A CA 1
ATOM 826 C C . ILE A 1 101 ? 22.702 10.276 -16.288 1.00 57.53 101 ILE A C 1
ATOM 828 O O . ILE A 1 101 ? 21.651 9.671 -16.129 1.00 57.53 101 ILE A O 1
ATOM 832 N N . ARG A 1 102 ? 23.813 9.943 -15.622 1.00 59.25 102 ARG A N 1
ATOM 833 C CA . ARG A 1 102 ? 23.861 8.859 -14.635 1.00 59.25 102 ARG A CA 1
ATOM 834 C C . ARG A 1 102 ? 22.894 9.096 -13.475 1.00 59.25 102 ARG A C 1
ATOM 836 O O . ARG A 1 102 ? 22.219 8.164 -13.068 1.00 59.25 102 ARG A O 1
ATOM 843 N N . GLN A 1 103 ? 22.774 10.325 -12.973 1.00 57.16 103 GLN A N 1
ATOM 844 C CA . GLN A 1 103 ? 21.787 10.664 -11.944 1.00 57.16 103 GLN A CA 1
ATOM 845 C C . GLN A 1 103 ? 20.348 10.518 -12.452 1.00 57.16 103 GLN A C 1
ATOM 847 O O . GLN A 1 103 ? 19.524 9.974 -11.727 1.00 57.16 103 GLN A O 1
ATOM 852 N N . ILE A 1 104 ? 20.038 10.920 -13.686 1.00 55.25 104 ILE A N 1
ATOM 853 C CA . ILE A 1 104 ? 18.691 10.784 -14.276 1.00 55.25 104 ILE A CA 1
ATOM 854 C C . ILE A 1 104 ? 18.349 9.312 -14.584 1.00 55.25 104 ILE A C 1
ATOM 856 O O . ILE A 1 104 ? 17.263 8.838 -14.245 1.00 55.25 104 ILE A O 1
ATOM 860 N N . LEU A 1 105 ? 19.291 8.562 -15.164 1.00 56.09 105 LEU A N 1
ATOM 861 C CA . LEU A 1 105 ? 19.150 7.133 -15.455 1.00 56.09 105 LEU A CA 1
ATOM 862 C C . LEU A 1 105 ? 19.012 6.312 -14.166 1.00 56.09 105 LEU A C 1
ATOM 864 O O . LEU A 1 105 ? 18.103 5.491 -14.069 1.00 56.09 105 LEU A O 1
ATOM 868 N N . ASN A 1 106 ? 19.836 6.592 -13.149 1.00 56.34 106 ASN A N 1
ATOM 869 C CA . ASN A 1 106 ? 19.790 5.891 -11.862 1.00 56.34 106 ASN A CA 1
ATOM 870 C C . ASN A 1 106 ? 18.590 6.277 -10.992 1.00 56.34 106 ASN A C 1
ATOM 872 O O . ASN A 1 106 ? 18.177 5.470 -10.162 1.00 56.34 106 ASN A O 1
ATOM 876 N N . SER A 1 107 ? 18.048 7.492 -11.135 1.00 54.97 107 SER A N 1
ATOM 877 C CA . SER A 1 107 ? 16.960 7.967 -10.273 1.00 54.97 107 SER A CA 1
ATOM 878 C C . SER A 1 107 ? 15.567 7.780 -10.859 1.00 54.97 107 SER A C 1
ATOM 880 O O . SER A 1 107 ? 14.631 7.694 -10.065 1.00 54.97 107 SER A O 1
ATOM 882 N N . SER A 1 108 ? 15.372 7.731 -12.188 1.00 56.62 108 SER A N 1
ATOM 883 C CA . SER A 1 108 ? 14.003 7.666 -12.732 1.00 56.62 108 SER A CA 1
ATOM 884 C C . SER A 1 108 ? 13.788 7.095 -14.139 1.00 56.62 108 SER A C 1
ATOM 886 O O . SER A 1 108 ? 12.701 6.603 -14.416 1.00 56.62 108 SER A O 1
ATOM 888 N N . ALA A 1 109 ? 14.758 7.121 -15.053 1.00 60.81 109 ALA A N 1
ATOM 889 C CA . ALA A 1 109 ? 14.471 6.665 -16.421 1.00 60.81 109 ALA A CA 1
ATOM 890 C C . ALA A 1 109 ? 14.443 5.131 -16.563 1.00 60.81 109 ALA A C 1
ATOM 892 O O . ALA A 1 109 ? 13.717 4.607 -17.403 1.00 60.81 109 ALA A O 1
ATOM 893 N N . MET A 1 110 ? 15.206 4.397 -15.744 1.00 64.69 110 MET A N 1
ATOM 894 C CA . MET A 1 110 ? 15.315 2.939 -15.883 1.00 64.69 110 MET A CA 1
ATOM 895 C C . MET A 1 110 ? 14.018 2.188 -15.595 1.00 64.69 110 MET A C 1
ATOM 897 O O . MET A 1 110 ? 13.694 1.295 -16.361 1.00 64.69 110 MET A O 1
ATOM 901 N N . ASP A 1 111 ? 13.259 2.532 -14.551 1.00 67.25 111 ASP A N 1
ATOM 902 C CA . ASP A 1 111 ? 12.010 1.808 -14.262 1.00 67.25 111 ASP A CA 1
ATOM 903 C C . ASP A 1 111 ? 10.947 2.057 -15.356 1.00 67.25 111 ASP A C 1
ATOM 905 O O . ASP A 1 111 ? 10.159 1.161 -15.639 1.00 67.25 111 ASP A O 1
ATOM 909 N N . ILE A 1 112 ? 10.969 3.218 -16.039 1.00 71.06 112 ILE A N 1
ATOM 910 C CA . ILE A 1 112 ? 10.161 3.444 -17.257 1.00 71.06 112 ILE A CA 1
ATOM 911 C C . ILE A 1 112 ? 10.642 2.520 -18.370 1.00 71.06 112 ILE A C 1
ATOM 913 O O . ILE A 1 112 ? 9.834 1.811 -18.953 1.00 71.06 112 ILE A O 1
ATOM 917 N N . MET A 1 113 ? 11.949 2.514 -18.653 1.00 67.88 113 MET A N 1
ATOM 918 C CA . MET A 1 113 ? 12.518 1.676 -19.712 1.00 67.88 113 MET A CA 1
ATOM 919 C C . MET A 1 113 ? 12.229 0.189 -19.474 1.00 67.88 113 MET A C 1
ATOM 921 O O . MET A 1 113 ? 11.829 -0.503 -20.408 1.00 67.88 113 MET A O 1
ATOM 925 N N . TYR A 1 114 ? 12.355 -0.284 -18.231 1.00 69.12 114 TYR A N 1
ATOM 926 C CA . TYR A 1 114 ? 11.976 -1.639 -17.846 1.00 69.12 114 TYR A CA 1
ATOM 927 C C . TYR A 1 114 ? 10.478 -1.869 -18.042 1.00 69.12 114 TYR A C 1
ATOM 929 O O . TYR A 1 114 ? 10.112 -2.831 -18.702 1.00 69.12 114 TYR A O 1
ATOM 937 N N . TYR A 1 115 ? 9.602 -0.974 -17.578 1.00 72.81 115 TYR A N 1
ATOM 938 C CA . TYR A 1 115 ? 8.164 -1.170 -17.775 1.00 72.81 115 TYR A CA 1
ATOM 939 C C . TYR A 1 115 ? 7.741 -1.176 -19.250 1.00 72.81 115 TYR A C 1
ATOM 941 O O . TYR A 1 115 ? 6.888 -1.961 -19.647 1.00 72.81 115 TYR A O 1
ATOM 949 N N . THR A 1 116 ? 8.372 -0.349 -20.086 1.00 74.69 116 THR A N 1
ATOM 950 C CA . THR A 1 116 ? 8.139 -0.344 -21.540 1.00 74.69 116 THR A CA 1
ATOM 951 C C . THR A 1 116 ? 8.750 -1.543 -22.265 1.00 74.69 116 THR A C 1
ATOM 953 O O . THR A 1 116 ? 8.487 -1.735 -23.449 1.00 74.69 116 THR A O 1
ATOM 956 N N . SER A 1 117 ? 9.589 -2.335 -21.595 1.00 74.88 117 SER A N 1
ATOM 957 C CA . SER A 1 117 ? 10.152 -3.548 -22.168 1.00 74.88 117 SER A CA 1
ATOM 958 C C . SER A 1 117 ? 9.178 -4.718 -21.979 1.00 74.88 117 SER A C 1
ATOM 960 O O . SER A 1 117 ? 8.863 -5.035 -20.832 1.00 74.88 117 SER A O 1
ATOM 962 N N . PRO A 1 118 ? 8.775 -5.415 -23.059 1.00 70.56 118 PRO A N 1
ATOM 963 C CA . PRO A 1 118 ? 7.978 -6.649 -23.029 1.00 70.56 118 PRO A CA 1
ATOM 964 C C . PRO A 1 118 ? 8.318 -7.625 -21.897 1.00 70.56 118 PRO A C 1
ATOM 966 O O . PRO A 1 118 ? 7.463 -8.103 -21.155 1.00 70.56 118 PRO A O 1
ATOM 969 N N . ILE A 1 119 ? 9.617 -7.875 -21.725 1.00 71.38 119 ILE A N 1
ATOM 970 C CA . ILE A 1 119 ? 10.138 -8.888 -20.807 1.00 71.38 119 ILE A CA 1
ATOM 971 C C . ILE A 1 119 ? 9.980 -8.438 -19.349 1.00 71.38 119 ILE A C 1
ATOM 973 O O . ILE A 1 119 ? 9.575 -9.224 -18.496 1.00 71.38 119 ILE A O 1
ATOM 977 N N . TYR A 1 120 ? 10.273 -7.169 -19.058 1.00 76.00 120 TYR A N 1
ATOM 978 C CA . TYR A 1 120 ? 10.306 -6.658 -17.686 1.00 76.00 120 TYR A CA 1
ATOM 979 C C . TYR A 1 120 ? 8.964 -6.066 -17.236 1.00 76.00 120 TYR A C 1
ATOM 981 O O . TYR A 1 120 ? 8.667 -6.086 -16.043 1.00 76.00 120 TYR A O 1
ATOM 989 N N . GLY A 1 121 ? 8.116 -5.596 -18.157 1.00 84.44 121 GLY A N 1
ATOM 990 C CA . GLY A 1 121 ? 6.782 -5.078 -17.845 1.00 84.44 121 GLY A CA 1
ATOM 991 C C . GLY A 1 121 ? 5.918 -6.111 -17.120 1.00 84.44 121 GLY A C 1
ATOM 992 O O . GLY A 1 121 ? 5.346 -5.811 -16.071 1.00 84.44 121 GLY A O 1
ATOM 993 N N . ARG A 1 122 ? 5.906 -7.359 -17.611 1.00 86.44 122 ARG A N 1
ATOM 994 C CA . ARG A 1 122 ? 5.186 -8.470 -16.970 1.00 86.44 122 ARG A CA 1
ATOM 995 C C . ARG A 1 122 ? 5.742 -8.808 -15.586 1.00 86.44 122 ARG A C 1
ATOM 997 O O . ARG A 1 122 ? 4.974 -9.052 -14.659 1.00 86.44 122 ARG A O 1
ATOM 1004 N N . GLU A 1 123 ? 7.063 -8.799 -15.420 1.00 86.56 123 GLU A N 1
ATOM 1005 C CA . GLU A 1 123 ? 7.695 -9.037 -14.116 1.00 86.56 123 GLU A CA 1
ATOM 1006 C C . GLU A 1 123 ? 7.305 -7.954 -13.098 1.00 86.56 123 GLU A C 1
ATOM 1008 O O . GLU A 1 123 ? 6.968 -8.270 -11.958 1.00 86.56 123 GLU A O 1
ATOM 1013 N N . ILE A 1 124 ? 7.271 -6.685 -13.520 1.00 87.94 124 ILE A N 1
ATOM 1014 C CA . ILE A 1 124 ? 6.839 -5.556 -12.683 1.00 87.94 124 ILE A CA 1
ATOM 1015 C C . ILE A 1 124 ? 5.372 -5.703 -12.268 1.00 87.94 124 ILE A C 1
ATOM 1017 O O . ILE A 1 124 ? 5.057 -5.543 -11.086 1.00 87.94 124 ILE A O 1
ATOM 1021 N N . GLN A 1 125 ? 4.477 -6.020 -13.211 1.00 91.38 125 GLN A N 1
ATOM 1022 C CA . GLN A 1 125 ? 3.059 -6.231 -12.905 1.00 91.38 125 GLN A CA 1
ATOM 1023 C C . GLN A 1 125 ? 2.863 -7.382 -11.917 1.00 91.38 125 GLN A C 1
ATOM 1025 O O . GLN A 1 125 ? 2.179 -7.213 -10.908 1.00 91.38 125 GLN A O 1
ATOM 1030 N N . ASN A 1 126 ? 3.518 -8.522 -12.159 1.00 91.44 126 ASN A N 1
ATOM 1031 C CA . ASN A 1 126 ? 3.459 -9.679 -11.269 1.00 91.44 126 ASN A CA 1
ATOM 1032 C C . ASN A 1 126 ? 3.984 -9.345 -9.874 1.00 91.44 126 ASN A C 1
ATOM 1034 O O . ASN A 1 126 ? 3.372 -9.728 -8.881 1.00 91.44 126 ASN A O 1
ATOM 1038 N N . SER A 1 127 ? 5.085 -8.600 -9.787 1.00 91.44 127 SER A N 1
ATOM 1039 C CA . SER A 1 127 ? 5.650 -8.168 -8.510 1.00 91.44 127 SER A CA 1
ATOM 1040 C C . SER A 1 127 ? 4.662 -7.317 -7.703 1.00 91.44 127 SER A C 1
ATOM 1042 O O . SER A 1 127 ? 4.414 -7.589 -6.527 1.00 91.44 127 SER A O 1
ATOM 1044 N N . LEU A 1 128 ? 4.023 -6.325 -8.340 1.00 93.31 128 LEU A N 1
ATOM 1045 C CA . LEU A 1 128 ? 3.015 -5.495 -7.678 1.00 93.31 128 LEU A CA 1
ATOM 1046 C C . LEU A 1 128 ? 1.772 -6.304 -7.279 1.00 93.31 128 LEU A C 1
ATOM 1048 O O . LEU A 1 128 ? 1.300 -6.174 -6.149 1.00 93.31 128 LEU A O 1
ATOM 1052 N N . ALA A 1 129 ? 1.257 -7.150 -8.172 1.00 95.44 129 ALA A N 1
ATOM 1053 C CA . ALA A 1 129 ? 0.092 -7.988 -7.899 1.00 95.44 129 ALA A CA 1
ATOM 1054 C C . ALA A 1 129 ? 0.346 -8.954 -6.730 1.00 95.44 129 ALA A C 1
ATOM 1056 O O . ALA A 1 129 ? -0.477 -9.064 -5.820 1.00 95.44 129 ALA A O 1
ATOM 1057 N N . ASN A 1 130 ? 1.508 -9.610 -6.714 1.00 95.31 130 ASN A N 1
ATOM 1058 C CA . ASN A 1 130 ? 1.896 -10.528 -5.648 1.00 95.31 130 ASN A CA 1
ATOM 1059 C C . ASN A 1 130 ? 2.024 -9.813 -4.303 1.00 95.31 130 ASN A C 1
ATOM 1061 O O . ASN A 1 130 ? 1.525 -10.318 -3.298 1.00 95.31 130 ASN A O 1
ATOM 1065 N N . GLU A 1 131 ? 2.635 -8.627 -4.272 1.00 95.19 131 GLU A N 1
ATOM 1066 C CA . GLU A 1 131 ? 2.775 -7.869 -3.029 1.00 95.19 131 GLU A CA 1
ATOM 1067 C C . GLU A 1 131 ? 1.423 -7.368 -2.497 1.00 95.19 131 GLU A C 1
ATOM 1069 O O . GLU A 1 131 ? 1.159 -7.472 -1.298 1.00 95.19 131 GLU A O 1
ATOM 1074 N N . LEU A 1 132 ? 0.525 -6.902 -3.372 1.00 96.75 132 LEU A N 1
ATOM 1075 C CA . LEU A 1 132 ? -0.847 -6.545 -2.990 1.00 96.75 132 LEU A CA 1
ATOM 1076 C C . LEU A 1 132 ? -1.593 -7.746 -2.394 1.00 96.75 132 LEU A C 1
ATOM 1078 O O . LEU A 1 132 ? -2.189 -7.632 -1.321 1.00 96.75 132 LEU A O 1
ATOM 1082 N N . ASN A 1 133 ? -1.517 -8.906 -3.049 1.00 96.62 133 ASN A N 1
ATOM 1083 C CA . ASN A 1 133 ? -2.170 -10.130 -2.590 1.00 96.62 133 ASN A CA 1
ATOM 1084 C C . ASN A 1 133 ? -1.596 -10.629 -1.260 1.00 96.62 133 ASN A C 1
ATOM 1086 O O . ASN A 1 133 ? -2.363 -11.032 -0.382 1.00 96.62 133 ASN A O 1
ATOM 1090 N N . ARG A 1 134 ? -0.271 -10.568 -1.077 1.00 97.06 134 ARG A N 1
ATOM 1091 C CA . ARG A 1 134 ? 0.395 -10.930 0.181 1.00 97.06 134 ARG A CA 1
ATOM 1092 C C . ARG A 1 134 ? -0.094 -10.044 1.325 1.00 97.06 134 ARG A C 1
ATOM 1094 O O . ARG A 1 134 ? -0.578 -10.560 2.330 1.00 97.06 134 ARG A O 1
ATOM 1101 N N . LEU A 1 135 ? -0.031 -8.720 1.153 1.00 96.44 135 LEU A N 1
ATOM 1102 C CA . LEU A 1 135 ? -0.459 -7.759 2.173 1.00 96.44 135 LEU A CA 1
ATOM 1103 C C . LEU A 1 135 ? -1.951 -7.888 2.498 1.00 96.44 135 LEU A C 1
ATOM 1105 O O . LEU A 1 135 ? -2.329 -7.824 3.667 1.00 96.44 135 LEU A O 1
ATOM 1109 N N . HIS A 1 136 ? -2.794 -8.086 1.481 1.00 96.19 136 HIS A N 1
ATOM 1110 C CA . HIS A 1 136 ? -4.223 -8.317 1.669 1.00 96.19 136 HIS A CA 1
ATOM 1111 C C . HIS A 1 136 ? -4.489 -9.603 2.459 1.00 96.19 136 HIS A C 1
ATOM 1113 O O . HIS A 1 136 ? -5.231 -9.577 3.438 1.00 96.19 136 HIS A O 1
ATOM 1119 N N . SER A 1 137 ? -3.848 -10.711 2.080 1.00 96.12 137 SER A N 1
ATOM 1120 C CA . SER A 1 137 ? -4.034 -12.011 2.736 1.00 96.12 137 SER A CA 1
ATOM 1121 C C . SER A 1 137 ? -3.614 -11.966 4.204 1.00 96.12 137 SER A C 1
ATOM 1123 O O . SER A 1 137 ? -4.392 -12.346 5.076 1.00 96.12 137 SER A O 1
ATOM 1125 N N . GLU A 1 138 ? -2.439 -11.398 4.497 1.00 95.94 138 GLU A N 1
ATOM 1126 C CA . GLU A 1 138 ? -1.976 -11.214 5.877 1.00 95.94 138 GLU A CA 1
ATOM 1127 C C . GLU A 1 138 ? -2.903 -10.296 6.684 1.00 95.94 138 GLU A C 1
ATOM 1129 O O . GLU A 1 138 ? -3.003 -10.429 7.905 1.00 95.94 138 GLU A O 1
ATOM 1134 N N . PHE A 1 139 ? -3.536 -9.309 6.042 1.00 95.25 139 PHE A N 1
ATOM 1135 C CA . PHE A 1 139 ? -4.476 -8.415 6.711 1.00 95.25 139 PHE A CA 1
ATOM 1136 C C . PHE A 1 139 ? -5.784 -9.130 7.060 1.00 95.25 139 PHE A C 1
ATOM 1138 O O . PHE A 1 139 ? -6.249 -8.990 8.191 1.00 95.25 139 PHE A O 1
ATOM 1145 N N . VAL A 1 140 ? -6.342 -9.909 6.128 1.00 94.75 140 VAL A N 1
ATOM 1146 C CA . VAL A 1 140 ? -7.559 -10.711 6.339 1.00 94.75 140 VAL A CA 1
ATOM 1147 C C . VAL A 1 140 ? -7.344 -11.761 7.426 1.00 94.75 140 VAL A C 1
ATOM 1149 O O . VAL A 1 140 ? -8.189 -11.903 8.304 1.00 94.75 140 VAL A O 1
ATOM 1152 N N . GLU A 1 141 ? -6.194 -12.441 7.428 1.00 95.31 141 GLU A N 1
ATOM 1153 C CA . GLU A 1 141 ? -5.848 -13.435 8.455 1.00 95.31 141 GLU A CA 1
ATOM 1154 C C . GLU A 1 141 ? -5.877 -12.838 9.872 1.00 95.31 141 GLU A C 1
ATOM 1156 O O . GLU A 1 141 ? -6.325 -13.478 10.822 1.00 95.31 141 GLU A O 1
ATOM 1161 N N . ARG A 1 142 ? -5.450 -11.577 10.016 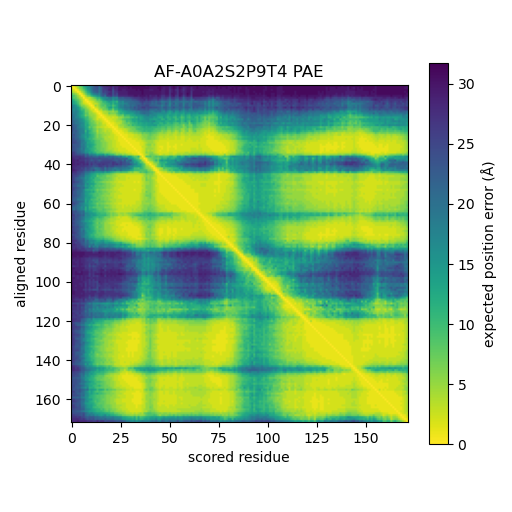1.00 92.94 142 ARG A N 1
ATOM 1162 C CA . ARG A 1 142 ? -5.441 -10.851 11.296 1.00 92.94 142 ARG A CA 1
ATOM 1163 C C . ARG A 1 142 ? -6.791 -10.247 11.687 1.00 92.94 142 ARG A C 1
ATOM 1165 O O . ARG A 1 142 ? -6.951 -9.860 12.843 1.00 92.94 142 ARG A O 1
ATOM 1172 N N . HIS A 1 143 ? -7.739 -10.152 10.759 1.00 91.31 143 HIS A N 1
ATOM 1173 C CA . HIS A 1 143 ? -9.064 -9.568 10.988 1.00 91.31 143 HIS A CA 1
ATOM 1174 C C . HIS A 1 143 ? -10.165 -10.506 10.461 1.00 91.31 143 HIS A C 1
ATOM 1176 O O . HIS A 1 143 ? -10.904 -10.136 9.543 1.00 91.31 143 HIS A O 1
ATOM 1182 N N . PRO A 1 144 ? -10.280 -11.732 11.013 1.00 88.31 144 PRO A N 1
ATOM 1183 C CA . PRO A 1 144 ? -11.283 -12.690 10.568 1.00 88.31 144 PRO A CA 1
ATOM 1184 C C . PRO A 1 144 ? -12.695 -12.161 10.853 1.00 88.31 144 PRO A C 1
ATOM 1186 O O . PRO A 1 144 ? -12.939 -11.555 11.894 1.00 88.31 144 PRO A O 1
ATOM 1189 N N . HIS A 1 145 ? -13.633 -12.427 9.939 1.00 81.31 145 HIS A N 1
ATOM 1190 C CA . HIS A 1 145 ? -15.054 -12.048 10.048 1.00 81.31 145 HIS A CA 1
ATOM 1191 C C . HIS A 1 145 ? -15.351 -10.540 10.052 1.00 81.31 145 HIS A C 1
ATOM 1193 O O . HIS A 1 145 ? -16.442 -10.137 10.456 1.00 81.31 145 HIS A O 1
ATOM 1199 N N . HIS A 1 146 ? -14.411 -9.709 9.598 1.00 83.81 146 HIS A N 1
ATOM 1200 C CA . HIS A 1 146 ? -14.607 -8.268 9.500 1.00 83.81 146 HIS A CA 1
ATOM 1201 C C . HIS A 1 146 ? -14.691 -7.818 8.043 1.00 83.81 146 HIS A C 1
ATOM 1203 O O . HIS A 1 146 ? -13.754 -8.031 7.273 1.00 83.81 146 HIS A O 1
ATOM 1209 N N . ASP A 1 147 ? -15.785 -7.151 7.682 1.00 87.38 147 ASP A N 1
ATOM 1210 C CA . ASP A 1 147 ? -15.938 -6.547 6.362 1.00 87.38 147 ASP A CA 1
ATOM 1211 C C . ASP A 1 147 ? -15.281 -5.163 6.328 1.00 87.38 147 ASP A C 1
ATOM 1213 O O . ASP A 1 147 ? -15.547 -4.283 7.151 1.00 87.38 147 ASP A O 1
ATOM 1217 N N . PHE A 1 148 ? -14.434 -4.944 5.327 1.00 93.69 148 PHE A N 1
ATOM 1218 C CA . PHE A 1 148 ? -13.780 -3.665 5.085 1.00 93.69 148 PHE A CA 1
ATOM 1219 C C . PHE A 1 148 ? -13.718 -3.372 3.590 1.00 93.69 148 PHE A C 1
ATOM 1221 O O . PHE A 1 148 ? -13.671 -4.270 2.750 1.00 93.69 148 PHE A O 1
ATOM 1228 N N . LYS A 1 149 ? -13.700 -2.086 3.239 1.00 96.56 149 LYS A N 1
ATOM 1229 C CA . LYS A 1 149 ? -13.475 -1.676 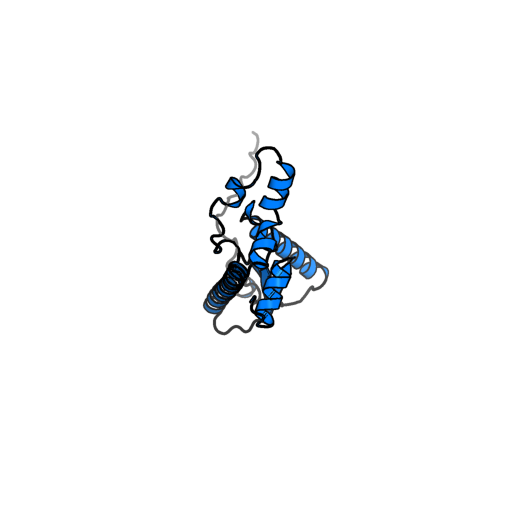1.849 1.00 96.56 149 LYS A CA 1
ATOM 1230 C C . LYS A 1 149 ? -11.986 -1.661 1.542 1.00 96.56 149 LYS A C 1
ATOM 1232 O O . LYS A 1 149 ? -11.184 -1.337 2.415 1.00 96.56 149 LYS A O 1
ATOM 1237 N N . VAL A 1 150 ? -11.633 -1.926 0.290 1.00 96.50 150 VAL A N 1
ATOM 1238 C CA . VAL A 1 150 ? -10.253 -1.854 -0.198 1.00 96.50 150 VAL A CA 1
ATOM 1239 C C . VAL A 1 150 ? -10.138 -0.733 -1.224 1.00 96.50 150 VAL A C 1
ATOM 1241 O O . VAL A 1 150 ? -10.935 -0.660 -2.157 1.00 96.50 150 VAL A O 1
ATOM 1244 N N . SER A 1 151 ? -9.136 0.126 -1.056 1.00 97.25 151 SER A N 1
ATOM 1245 C CA . SER A 1 151 ? -8.790 1.179 -2.009 1.00 97.25 151 SER A CA 1
ATOM 1246 C C . SER A 1 151 ? -7.310 1.121 -2.361 1.00 97.25 151 SER A C 1
ATOM 1248 O O . SER A 1 151 ? -6.463 0.816 -1.522 1.00 97.25 151 SER A O 1
ATOM 1250 N N . ILE A 1 152 ? -6.988 1.490 -3.595 1.00 96.69 152 ILE A N 1
ATOM 1251 C CA . ILE A 1 152 ? -5.614 1.685 -4.051 1.00 96.69 152 ILE A CA 1
ATOM 1252 C C . ILE A 1 152 ? -5.370 3.181 -4.233 1.00 96.69 152 ILE A C 1
ATOM 1254 O O . ILE A 1 152 ? -6.155 3.878 -4.873 1.00 96.69 152 ILE A O 1
ATOM 1258 N N . MET A 1 153 ? -4.262 3.669 -3.683 1.00 96.00 153 MET A N 1
ATOM 1259 C CA . MET A 1 153 ? -3.734 4.999 -3.947 1.00 96.00 153 MET A CA 1
ATOM 1260 C C . MET A 1 153 ? -2.347 4.854 -4.556 1.00 96.00 153 MET A C 1
ATOM 1262 O O . MET A 1 153 ? -1.414 4.394 -3.905 1.00 96.00 153 MET A O 1
ATOM 1266 N N . ALA A 1 154 ? -2.210 5.256 -5.812 1.00 93.88 154 ALA A N 1
ATOM 1267 C CA . ALA A 1 154 ? -0.991 5.051 -6.576 1.00 93.88 154 ALA A CA 1
ATOM 1268 C C . ALA A 1 154 ? -0.461 6.371 -7.137 1.00 93.88 154 ALA A C 1
ATOM 1270 O O . ALA A 1 154 ? -1.241 7.252 -7.504 1.00 93.88 154 ALA A O 1
ATOM 1271 N N . HIS A 1 155 ? 0.863 6.500 -7.217 1.00 90.44 155 HIS A N 1
ATOM 1272 C CA . HIS A 1 155 ? 1.540 7.698 -7.717 1.00 90.44 155 HIS A CA 1
ATOM 1273 C C . HIS A 1 155 ? 2.428 7.397 -8.935 1.00 90.44 155 HIS A C 1
ATOM 1275 O O . HIS A 1 155 ? 3.211 6.446 -8.916 1.00 90.44 155 HIS A O 1
ATOM 1281 N N . SER A 1 156 ? 2.401 8.275 -9.947 1.00 88.69 156 SER A N 1
ATOM 1282 C CA . SER A 1 156 ? 3.279 8.222 -11.131 1.00 88.69 156 SER A CA 1
ATOM 1283 C C . SER A 1 156 ? 3.216 6.850 -11.831 1.00 88.69 156 SER A C 1
ATOM 1285 O O . SER A 1 156 ? 2.116 6.379 -12.104 1.00 88.69 156 SER A O 1
ATOM 1287 N N . LEU A 1 157 ? 4.343 6.183 -12.120 1.00 87.75 157 LEU A N 1
ATOM 1288 C CA . LEU A 1 157 ? 4.342 4.851 -12.753 1.00 87.75 157 LEU A CA 1
ATOM 1289 C C . LEU A 1 157 ? 3.542 3.817 -11.955 1.00 87.75 157 LEU A C 1
ATOM 1291 O O . LEU A 1 157 ? 2.893 2.970 -12.556 1.00 87.75 157 LEU A O 1
ATOM 1295 N N . GLY A 1 158 ? 3.513 3.926 -10.623 1.00 91.00 158 GLY A N 1
ATOM 1296 C CA . GLY A 1 158 ? 2.678 3.065 -9.790 1.00 91.00 158 GLY A CA 1
ATOM 1297 C C . GLY A 1 158 ? 1.204 3.136 -10.192 1.00 91.00 158 GLY A C 1
ATOM 1298 O O . GLY A 1 158 ? 0.520 2.120 -10.151 1.00 91.00 158 GLY A O 1
ATOM 1299 N N . SER A 1 159 ? 0.718 4.303 -10.635 1.00 93.50 159 SER A N 1
ATOM 1300 C CA . SER A 1 159 ? -0.652 4.478 -11.133 1.00 93.50 159 SER A CA 1
ATOM 1301 C C . SER A 1 159 ? -0.890 3.734 -12.443 1.00 93.50 159 SER A C 1
ATOM 1303 O O . SER A 1 159 ? -1.942 3.126 -12.596 1.00 93.50 159 SER A O 1
ATOM 1305 N N . VAL A 1 160 ? 0.085 3.756 -13.356 1.00 92.31 160 VAL A N 1
ATOM 1306 C CA . VAL A 1 160 ? 0.004 3.057 -14.647 1.00 92.31 160 VAL A CA 1
ATOM 1307 C C . VAL A 1 160 ? -0.006 1.547 -14.426 1.00 92.31 160 VAL A C 1
ATOM 1309 O O . VAL A 1 160 ? -0.953 0.889 -14.832 1.00 92.31 160 VAL A O 1
ATOM 1312 N N . ILE A 1 161 ? 0.965 1.018 -13.673 1.00 92.25 161 ILE A N 1
ATOM 1313 C CA . ILE A 1 161 ? 1.039 -0.422 -13.372 1.00 92.25 161 ILE A CA 1
ATOM 1314 C C . ILE A 1 161 ? -0.247 -0.885 -12.666 1.00 92.25 161 ILE A C 1
ATOM 1316 O O . ILE A 1 161 ? -0.798 -1.930 -12.998 1.00 92.25 161 ILE A O 1
ATOM 1320 N N . SER A 1 162 ? -0.759 -0.095 -11.712 1.00 95.38 162 SER A N 1
ATOM 1321 C CA . SER A 1 162 ? -2.014 -0.419 -11.015 1.00 95.38 162 SER A CA 1
ATOM 1322 C C . SER A 1 162 ? -3.209 -0.443 -11.964 1.00 95.38 162 SER A C 1
ATOM 1324 O O . SER A 1 162 ? -4.035 -1.344 -11.874 1.00 95.38 162 SER A O 1
ATOM 1326 N N . TYR A 1 163 ? -3.316 0.544 -12.855 1.00 95.12 163 TYR A N 1
ATOM 1327 C CA . TYR A 1 163 ? -4.386 0.604 -13.849 1.00 95.12 163 TYR A CA 1
ATOM 1328 C C . TYR A 1 163 ? -4.346 -0.611 -14.777 1.00 95.12 163 TYR A C 1
ATOM 1330 O O . TYR A 1 163 ? -5.376 -1.240 -15.018 1.00 95.12 163 TYR A O 1
ATOM 1338 N N . ASP A 1 164 ? -3.154 -0.981 -15.228 1.00 94.06 164 ASP A N 1
ATOM 1339 C CA . ASP A 1 164 ? -2.955 -2.112 -16.122 1.00 94.06 164 ASP A CA 1
ATOM 1340 C C . ASP A 1 164 ? -3.347 -3.437 -15.449 1.00 94.06 164 ASP A C 1
ATOM 1342 O O . ASP A 1 164 ? -4.125 -4.203 -16.012 1.00 94.06 164 ASP A O 1
ATOM 1346 N N . ILE A 1 165 ? -2.940 -3.658 -14.192 1.00 94.56 165 ILE A N 1
ATOM 1347 C CA . ILE A 1 165 ? -3.372 -4.826 -13.403 1.00 94.56 165 ILE A CA 1
ATOM 1348 C C . ILE A 1 165 ? -4.900 -4.859 -13.242 1.00 94.56 165 ILE A C 1
ATOM 1350 O O . ILE A 1 165 ? -5.517 -5.905 -13.432 1.00 94.56 165 ILE A O 1
ATOM 1354 N N . ILE A 1 166 ? -5.526 -3.728 -12.896 1.00 94.25 166 ILE A N 1
ATOM 1355 C CA . ILE A 1 166 ? -6.979 -3.651 -12.648 1.00 94.25 166 ILE A CA 1
ATOM 1356 C C . ILE A 1 166 ? -7.783 -3.901 -13.929 1.00 94.25 166 ILE A C 1
ATOM 1358 O O . ILE A 1 166 ? -8.857 -4.499 -13.877 1.00 94.25 166 ILE A O 1
ATOM 1362 N N . THR A 1 167 ? -7.285 -3.434 -15.073 1.00 95.19 167 THR A N 1
ATOM 1363 C CA . THR A 1 167 ? -7.947 -3.609 -16.374 1.00 95.19 167 THR A CA 1
ATOM 1364 C C . THR A 1 167 ? -7.621 -4.942 -17.046 1.00 95.19 167 THR A C 1
ATOM 1366 O O . THR A 1 167 ? -8.258 -5.281 -18.042 1.00 95.19 167 THR A O 1
ATOM 1369 N N . GLY A 1 168 ? -6.671 -5.710 -16.502 1.00 91.38 168 GLY A N 1
ATOM 1370 C CA . GLY A 1 168 ? -6.183 -6.946 -17.111 1.00 91.38 168 GLY A CA 1
ATOM 1371 C C . GLY A 1 168 ? -5.337 -6.705 -18.363 1.00 91.38 168 GLY A C 1
ATOM 1372 O O . GLY A 1 168 ? -5.294 -7.563 -19.242 1.00 91.38 168 GLY A O 1
ATOM 1373 N N . TRP A 1 169 ? -4.705 -5.534 -18.483 1.00 89.56 169 TRP A N 1
ATOM 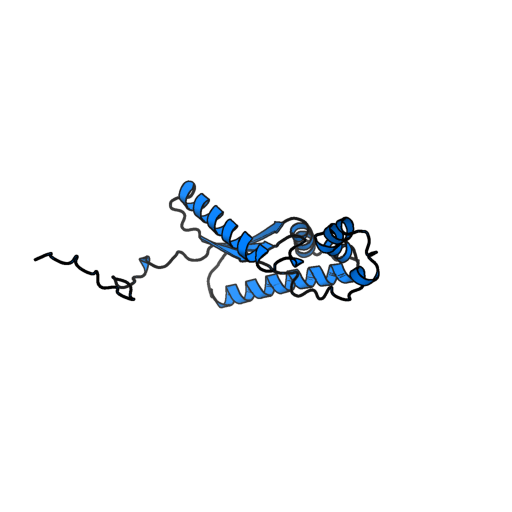1374 C CA . TRP A 1 169 ? -3.818 -5.223 -19.598 1.00 89.56 169 TRP A CA 1
ATOM 1375 C C . TRP A 1 169 ? -2.454 -5.894 -19.415 1.00 89.56 169 TRP A C 1
ATOM 1377 O O . TRP A 1 169 ? -1.739 -5.623 -18.448 1.00 89.56 169 TRP A O 1
ATOM 1387 N N . GLU A 1 170 ? -2.071 -6.730 -20.381 1.00 78.31 170 GLU A N 1
ATOM 1388 C CA . GLU A 1 170 ? -0.743 -7.337 -20.435 1.00 78.31 170 GLU A CA 1
ATOM 1389 C C . GLU A 1 170 ? 0.168 -6.578 -21.419 1.00 78.31 170 GLU A C 1
ATOM 1391 O O . GLU A 1 170 ? -0.225 -6.367 -22.572 1.00 78.31 170 GLU A O 1
ATOM 1396 N N . PRO A 1 171 ? 1.400 -6.213 -21.018 1.00 68.56 171 PRO A N 1
ATOM 1397 C CA . PRO A 1 171 ? 2.422 -5.755 -21.944 1.00 68.56 171 PRO A CA 1
ATOM 1398 C C . PRO A 1 171 ? 2.795 -6.926 -22.865 1.00 68.56 171 PRO A C 1
ATOM 1400 O O . PRO A 1 171 ? 3.038 -8.036 -22.380 1.00 68.56 171 PRO A O 1
ATOM 1403 N N . PHE A 1 172 ? 2.783 -6.670 -24.178 1.00 60.12 172 PHE A N 1
ATOM 1404 C CA . PHE A 1 172 ? 3.129 -7.621 -25.247 1.00 60.12 172 PHE A CA 1
ATOM 1405 C C . PHE A 1 172 ? 4.496 -8.263 -25.051 1.00 60.12 172 PHE A C 1
ATOM 1407 O O . PHE A 1 172 ? 5.397 -7.523 -24.605 1.00 60.12 172 PHE A O 1
#

InterPro domains:
  IPR058055 PA-PLA1 [PTHR23509] (7-171)

Foldseek 3Di:
DDDDDDDDDDDPDDPDDDDPVVDQQDAAEEEEEAEDFQCVVPVCVLVVVQVVVVVVVVVCCVPPVPPDSHHYDYHYQDLPVPDPPDDCVCVVPPDPPCVPVVCCCNGGDVVVVLCLDLVNVQVSLCSRVVSVVVVVVVVCVVVPPDDHHYYYDYDDVRVVSVVCNVVVNHRD

Secondary structure (DSSP, 8-state):
-----------SS-SS---GGGSPPP--EEEEEE--S-GGG-THHHHHHHHHHHHHHHHHHHHH-TT----EEEEEE--STT-----SHHHHHS-TT-HHHHHHIIIIIHHHHHHTSHHHHHHHHHHHHHHHHHHHHHHHHHSTT---EEEEEE-THHHHHHHHHHHTPPP-

Sequence (172 aa):
MVILAAGYKLIRSYKTDANEKDKLNDITHLVFLIHGIGHKIDNKKIIKNTSQFRDCVKWIKHKYFQGTEQRAEFFPVDWRSQCSFDGGLVEQITPLNLKNIRQILNSSAMDIMYYTSPIYGREIQNSLANELNRLHSEFVERHPHHDFKVSIMAHSLGSVISYDIITGWEPF

Nearest PDB structures (foldseek):
  8ghp-assembly1_A  TM=3.639E-01  e=3.978E+00  Homo sapiens
  4q19-assembly1_B  TM=3.236E-01  e=6.675E+00  Homo sapiens

Mean predicted aligned error: 10.94 Å

Organism: Schizaphis graminum (NCBI:txid13262)

pLDDT: mean 80.29, std 16.29, range [37.22, 97.88]

Radius of gyration: 23.0 Å; Cα contacts (8 Å, |Δi|>4): 160; chains: 1; bounding box: 50×36×81 Å